Protein AF-X0YDC7-F1 (afdb_monomer)

Radius of gyration: 17.57 Å; Cα contacts (8 Å, |Δi|>4): 172; chains: 1; bounding box: 41×32×48 Å

pLDDT: mean 83.49, std 13.43, range [40.47, 98.12]

Solvent-accessible surface area (backbone atoms only — not comparable to full-atom values): 9153 Å² total; per-residue (Å²): 70,70,45,59,77,71,73,44,84,71,73,92,85,59,98,71,69,46,64,62,47,27,78,74,68,74,46,87,65,90,72,71,65,49,76,49,64,67,75,70,59,78,79,57,71,83,50,91,55,54,51,36,37,30,32,47,95,56,38,35,32,36,40,42,46,36,74,90,69,34,45,26,26,48,71,96,60,84,56,76,46,31,93,83,36,57,70,57,50,53,52,47,48,56,50,40,52,52,50,41,48,75,74,63,47,32,67,58,52,49,48,29,40,75,50,40,52,76,52,82,73,58,89,82,52,53,66,50,100,62,58,80,58,61,95,89,62,71,60,89,74,72,65,71,87,73,83,127

Sequence (148 aa):
TVMRIAGLATPSDLDSNDVVALARQGSDGPREIAICGRQADRDLEGADRAFVTVFDREWYLELTPKLDDCRLTRMGTLEDVAPAHPDIVERLHKAGINEMERRGADPALVQWYRNQGETEFPGDACFWDGYPGPAGFAAYFSRLHRDE

Mean predicted aligned error: 7.46 Å

Organism: NCBI:txid412755

Foldseek 3Di:
DVCVVVVHDDDPPDPDDDVVCCVVPVDPDPDQKDKDAFQDDPVLQPDLFQGIWIDGPFWIWSAALALVSIFIDTPPDDDGCCVVCVVVSVVRLVVVLVVCVVVPFFPQQSVCSVVSVPDDRPNPGDRDDCPPPPPPDDPPRNDDPDDD

Structure (mmCIF, N/CA/C/O backbone):
data_AF-X0YDC7-F1
#
_entry.id   AF-X0YDC7-F1
#
loop_
_atom_site.group_PDB
_atom_site.id
_atom_site.type_symbol
_atom_site.label_atom_id
_atom_site.label_alt_id
_atom_site.label_comp_id
_atom_site.label_asym_id
_atom_site.label_entity_id
_atom_site.label_seq_id
_atom_site.pdbx_PDB_ins_code
_atom_site.Cartn_x
_atom_site.Cartn_y
_atom_site.Cartn_z
_atom_site.occupancy
_atom_site.B_iso_or_equiv
_atom_site.auth_seq_id
_atom_site.auth_comp_id
_atom_site.auth_asym_id
_atom_site.auth_atom_id
_atom_site.pdbx_PDB_model_num
ATOM 1 N N . THR A 1 1 ? -18.169 -2.269 12.856 1.00 83.31 1 THR A N 1
ATOM 2 C CA . THR A 1 1 ? -19.127 -1.296 13.430 1.00 83.31 1 THR A CA 1
ATOM 3 C C . THR A 1 1 ? -20.578 -1.750 13.412 1.00 83.31 1 THR A C 1
ATOM 5 O O . THR A 1 1 ? -21.130 -1.940 14.486 1.00 83.31 1 THR A O 1
ATOM 8 N N . VAL A 1 2 ? -21.213 -1.965 12.249 1.00 88.50 2 VAL A N 1
ATOM 9 C CA . VAL A 1 2 ? -22.660 -2.296 12.173 1.00 88.50 2 VAL A CA 1
ATOM 10 C C . VAL A 1 2 ? -23.032 -3.539 12.990 1.00 88.50 2 VAL A C 1
ATOM 12 O O . VAL A 1 2 ? -23.947 -3.471 13.804 1.00 88.50 2 VAL A O 1
ATOM 15 N N . MET A 1 3 ? -22.269 -4.632 12.860 1.00 86.94 3 MET A N 1
ATOM 16 C CA . MET A 1 3 ? -22.489 -5.864 13.638 1.00 86.94 3 MET A CA 1
ATOM 17 C C . MET A 1 3 ? -22.495 -5.605 15.150 1.00 86.94 3 MET A C 1
ATOM 19 O O . MET A 1 3 ? -23.381 -6.069 15.858 1.00 86.94 3 MET A O 1
ATOM 23 N N . ARG A 1 4 ? -21.562 -4.779 15.637 1.00 82.56 4 ARG A N 1
ATOM 24 C CA . ARG A 1 4 ? -21.457 -4.421 17.056 1.00 82.56 4 ARG A CA 1
ATOM 25 C C . ARG A 1 4 ? -22.633 -3.571 17.531 1.00 82.56 4 ARG A C 1
ATOM 27 O O . ARG A 1 4 ? -23.144 -3.810 18.620 1.00 82.56 4 ARG A O 1
ATOM 34 N N . ILE A 1 5 ? -23.076 -2.607 16.722 1.00 87.56 5 ILE A N 1
ATOM 35 C CA . ILE A 1 5 ? -24.282 -1.811 17.008 1.00 87.56 5 ILE A CA 1
ATOM 36 C C . ILE A 1 5 ? -25.504 -2.730 17.116 1.00 87.56 5 ILE A C 1
ATOM 38 O O . ILE A 1 5 ? -26.322 -2.554 18.013 1.00 87.56 5 ILE A O 1
ATOM 42 N N . ALA A 1 6 ? -25.587 -3.740 16.250 1.00 91.00 6 ALA A N 1
ATOM 43 C CA . ALA A 1 6 ? -26.650 -4.737 16.253 1.00 91.00 6 ALA A CA 1
ATOM 44 C C . ALA A 1 6 ? -26.515 -5.807 17.360 1.00 91.00 6 ALA A C 1
ATOM 46 O O . ALA A 1 6 ? -27.371 -6.682 17.456 1.00 91.00 6 ALA A O 1
ATOM 47 N N . GLY A 1 7 ? -25.460 -5.775 18.186 1.00 88.88 7 GLY A N 1
ATOM 48 C CA . GLY A 1 7 ? -25.210 -6.792 19.216 1.00 88.88 7 GLY A CA 1
ATOM 49 C C . GLY A 1 7 ? -24.817 -8.168 18.663 1.00 88.88 7 GLY A C 1
ATOM 50 O O . GLY A 1 7 ? -24.917 -9.165 19.373 1.00 88.88 7 GLY A O 1
ATOM 51 N N . LEU A 1 8 ? -24.379 -8.232 17.405 1.00 89.50 8 LEU A N 1
ATOM 52 C CA . LEU A 1 8 ? -23.972 -9.456 16.723 1.00 89.50 8 LEU A CA 1
ATOM 53 C C . LEU A 1 8 ? -22.462 -9.692 16.839 1.00 89.50 8 LEU A C 1
ATOM 55 O O . LEU A 1 8 ? -21.669 -8.757 16.989 1.00 89.50 8 LEU A O 1
ATOM 59 N N . ALA A 1 9 ? -22.067 -10.960 16.730 1.00 85.56 9 ALA A N 1
ATOM 60 C CA . ALA A 1 9 ? -20.665 -11.349 16.654 1.00 85.56 9 ALA A CA 1
ATOM 61 C C . ALA A 1 9 ? -20.035 -10.865 15.338 1.00 85.56 9 ALA A C 1
ATOM 63 O O . ALA A 1 9 ? -20.646 -10.954 14.273 1.00 85.56 9 ALA A O 1
ATOM 64 N N . THR A 1 10 ? -18.804 -10.365 15.416 1.00 81.44 10 THR A N 1
ATOM 65 C CA . THR A 1 10 ? -18.020 -9.971 14.240 1.00 81.44 10 THR A CA 1
ATOM 66 C C . THR A 1 10 ? -17.192 -11.170 13.765 1.00 81.44 10 THR A C 1
ATOM 68 O O . THR A 1 10 ? -16.584 -11.825 14.616 1.00 81.44 10 THR A O 1
ATOM 71 N N . PRO A 1 11 ? -17.128 -11.458 12.452 1.00 82.19 11 PRO A N 1
ATOM 72 C CA . PRO A 1 11 ? -16.191 -12.442 11.917 1.00 82.19 11 PRO A CA 1
ATOM 73 C C . PRO A 1 11 ? -14.743 -12.086 12.279 1.00 82.19 11 PRO A C 1
ATOM 75 O O . PRO A 1 11 ? -14.378 -10.910 12.329 1.00 82.19 11 PRO A O 1
ATOM 78 N N . SER A 1 12 ? -13.929 -13.098 12.576 1.00 76.88 12 SER A N 1
ATOM 79 C CA . SER A 1 12 ? -12.551 -12.917 13.053 1.00 76.88 12 SER A CA 1
ATOM 80 C C . SER A 1 12 ? -11.547 -12.573 11.951 1.00 76.88 12 SER A C 1
ATOM 82 O O . SER A 1 12 ? -10.428 -12.180 12.252 1.00 76.88 12 SER A O 1
ATOM 84 N N . ASP A 1 13 ? -11.934 -12.745 10.693 1.00 78.81 13 ASP A N 1
ATOM 85 C CA . ASP A 1 13 ? -11.122 -12.613 9.482 1.00 78.81 13 ASP A CA 1
ATOM 86 C C . ASP A 1 13 ? -11.299 -11.261 8.771 1.00 78.81 13 ASP A C 1
ATOM 88 O O . ASP A 1 13 ? -10.802 -11.066 7.664 1.00 78.81 13 ASP A O 1
ATOM 92 N N . LEU A 1 14 ? -11.995 -10.304 9.391 1.00 78.38 14 LEU A N 1
ATOM 93 C CA . LEU A 1 14 ? -12.195 -8.989 8.794 1.00 78.38 14 LEU A CA 1
ATOM 94 C C . LEU A 1 14 ? -10.996 -8.067 9.002 1.00 78.38 14 LEU A C 1
ATOM 96 O O . LEU A 1 14 ? -10.633 -7.716 10.125 1.00 78.38 14 LEU A O 1
ATOM 100 N N . ASP A 1 15 ? -10.526 -7.496 7.899 1.00 76.31 15 ASP A N 1
ATOM 101 C CA . ASP A 1 15 ? -9.607 -6.362 7.879 1.00 76.31 15 ASP A CA 1
ATOM 102 C C . ASP A 1 15 ? -10.344 -5.051 8.207 1.00 76.31 15 ASP A C 1
ATOM 104 O O . ASP A 1 15 ? -10.225 -4.046 7.503 1.00 76.31 15 ASP A O 1
ATOM 108 N N . SER A 1 16 ? -11.152 -5.005 9.267 1.00 78.94 16 SER A N 1
ATOM 109 C CA . SER A 1 16 ? -11.930 -3.821 9.661 1.00 78.94 16 SER A CA 1
ATOM 110 C C . SER A 1 16 ? -12.081 -3.703 11.172 1.00 78.94 16 SER A C 1
ATOM 112 O O . SER A 1 16 ? -12.246 -4.694 11.873 1.00 78.94 16 SER A O 1
ATOM 114 N N . ASN A 1 17 ? -12.082 -2.465 11.669 1.00 78.38 17 ASN A N 1
ATOM 115 C CA . ASN A 1 17 ? -12.211 -2.172 13.095 1.00 78.38 17 ASN A CA 1
ATOM 116 C C . ASN A 1 17 ? -13.605 -1.637 13.451 1.00 78.38 17 ASN A C 1
ATOM 118 O O . ASN A 1 17 ? -14.339 -1.096 12.618 1.00 78.38 17 ASN A O 1
ATOM 122 N N . ASP A 1 18 ? -13.979 -1.776 14.722 1.00 81.88 18 ASP A N 1
ATOM 123 C CA . ASP A 1 18 ? -15.173 -1.139 15.267 1.00 81.88 18 ASP A CA 1
ATOM 124 C C . ASP A 1 18 ? -14.886 0.312 15.663 1.00 81.88 18 ASP A C 1
ATOM 126 O O . ASP A 1 18 ? -14.408 0.589 16.759 1.00 81.88 18 ASP A O 1
ATOM 130 N N . VAL A 1 19 ? -15.237 1.260 14.794 1.00 82.19 19 VAL A N 1
ATOM 131 C CA . VAL A 1 19 ? -15.044 2.690 15.091 1.00 82.19 19 VAL A CA 1
ATOM 132 C C . VAL A 1 19 ? -15.882 3.191 16.277 1.00 82.19 19 VAL A C 1
ATOM 134 O O . VAL A 1 19 ? -15.575 4.231 16.852 1.00 82.19 19 VAL A O 1
ATOM 137 N N . VAL A 1 20 ? -16.921 2.459 16.701 1.00 81.94 20 VAL A N 1
ATOM 138 C CA . VAL A 1 20 ? -17.678 2.811 17.916 1.00 81.94 20 VAL A CA 1
ATOM 139 C C . VAL A 1 20 ? -16.890 2.449 19.176 1.00 81.94 20 VAL A C 1
ATOM 141 O O . VAL A 1 20 ? -17.037 3.123 20.197 1.00 81.94 20 VAL A O 1
ATOM 144 N N . ALA A 1 21 ? -16.022 1.433 19.119 1.00 78.50 21 ALA A N 1
ATOM 145 C CA . ALA A 1 21 ? -15.111 1.119 20.214 1.00 78.50 21 ALA A CA 1
ATOM 146 C C . ALA A 1 21 ? -14.126 2.271 20.453 1.00 78.50 21 ALA A C 1
ATOM 148 O O . ALA A 1 21 ? -13.932 2.652 21.604 1.00 78.50 21 ALA A O 1
ATOM 149 N N . LEU A 1 22 ? -13.618 2.907 19.391 1.00 78.94 22 LEU A N 1
ATOM 150 C CA . LEU A 1 22 ? -12.785 4.110 19.498 1.00 78.94 22 LEU A CA 1
ATOM 151 C C . LEU A 1 22 ? -13.498 5.225 20.271 1.00 78.94 22 LEU A C 1
ATOM 153 O O . LEU A 1 22 ? -12.961 5.738 21.247 1.00 78.94 22 LEU A O 1
ATOM 157 N N . ALA A 1 23 ? -14.740 5.542 19.902 1.00 80.06 23 ALA A N 1
ATOM 158 C CA . ALA A 1 23 ? -15.513 6.590 20.570 1.00 80.06 23 ALA A CA 1
ATOM 159 C C . ALA A 1 23 ? -15.836 6.275 22.045 1.00 80.06 23 ALA A C 1
ATOM 161 O O . ALA A 1 23 ? -15.989 7.187 22.852 1.00 80.06 23 ALA A O 1
ATOM 162 N N . ARG A 1 24 ? -15.973 4.992 22.408 1.00 82.50 24 ARG A N 1
ATOM 163 C CA . ARG A 1 24 ? -16.380 4.565 23.760 1.00 82.50 24 ARG A CA 1
ATOM 164 C C . ARG A 1 24 ? -15.217 4.249 24.694 1.00 82.50 24 ARG A C 1
ATOM 166 O O . ARG A 1 24 ? -15.374 4.356 25.904 1.00 82.50 24 ARG A O 1
ATOM 173 N N . GLN A 1 25 ? -14.106 3.777 24.146 1.00 81.56 25 GLN A N 1
ATOM 174 C CA . GLN A 1 25 ? -13.005 3.169 24.898 1.00 81.56 25 GLN A CA 1
ATOM 175 C C . GLN A 1 25 ? -11.654 3.814 24.574 1.00 81.56 25 GLN A C 1
ATOM 177 O O . GLN A 1 25 ? -10.659 3.458 25.194 1.00 81.56 25 GLN A O 1
ATOM 182 N N . GLY A 1 26 ? -11.598 4.735 23.605 1.00 77.62 26 GLY A N 1
ATOM 183 C CA . GLY A 1 26 ? -10.356 5.375 23.171 1.00 77.62 26 GLY A CA 1
ATOM 184 C C . GLY A 1 26 ? -9.375 4.429 22.474 1.00 77.62 26 GLY A C 1
ATOM 185 O O . GLY A 1 26 ? -8.218 4.790 22.302 1.00 77.62 26 GLY A O 1
ATOM 186 N N . SER A 1 27 ? -9.807 3.222 22.091 1.00 76.00 27 SER A N 1
ATOM 187 C CA . SER A 1 27 ? -8.962 2.241 21.405 1.00 76.00 27 SER A CA 1
ATOM 188 C C . SER A 1 27 ? -9.174 2.312 19.895 1.00 76.00 27 SER A C 1
ATOM 190 O O . SER A 1 27 ? -10.291 2.145 19.407 1.00 76.00 27 SER A O 1
ATOM 192 N N . ASP A 1 28 ? -8.095 2.542 19.155 1.00 69.44 28 ASP A N 1
ATOM 193 C CA . ASP A 1 28 ? -8.047 2.614 17.690 1.00 69.44 28 ASP A CA 1
ATOM 194 C C . ASP A 1 28 ? -7.827 1.246 17.013 1.00 69.44 28 ASP A C 1
ATOM 196 O O . ASP A 1 28 ? -7.847 1.136 15.785 1.00 69.44 28 ASP A O 1
ATOM 200 N N . GLY A 1 29 ? -7.720 0.184 17.815 1.00 74.62 29 GLY A N 1
ATOM 201 C CA . GLY A 1 29 ? -7.494 -1.183 17.361 1.00 74.62 29 GLY A CA 1
ATOM 202 C C . GLY A 1 29 ? -6.014 -1.501 17.099 1.00 74.62 29 GLY A C 1
ATOM 203 O O . GLY A 1 29 ? -5.147 -0.633 17.161 1.00 74.62 29 GLY A O 1
ATOM 204 N N . PRO A 1 30 ? -5.692 -2.771 16.807 1.00 77.31 30 PRO A N 1
ATOM 205 C CA . PRO A 1 30 ? -4.309 -3.241 16.702 1.00 77.31 30 PRO A CA 1
ATOM 206 C C . PRO A 1 30 ? -3.642 -2.914 15.356 1.00 77.31 30 PRO A C 1
ATOM 208 O O . PRO A 1 30 ? -2.512 -3.326 15.121 1.00 77.31 30 PRO A O 1
ATOM 211 N N . ARG A 1 31 ? -4.339 -2.234 14.437 1.00 79.94 31 ARG A N 1
ATOM 212 C CA . ARG A 1 31 ? -3.845 -2.012 13.076 1.00 79.94 31 ARG A CA 1
ATOM 213 C C . ARG A 1 31 ? -2.668 -1.042 13.088 1.00 79.94 31 ARG A C 1
ATOM 215 O O . ARG A 1 31 ? -2.835 0.122 13.434 1.00 79.94 31 ARG A O 1
ATOM 222 N N . GLU A 1 32 ? -1.512 -1.520 12.646 1.00 86.31 32 GLU A N 1
ATOM 223 C CA . GLU A 1 32 ? -0.314 -0.688 12.510 1.00 86.31 32 GLU A CA 1
ATOM 224 C C . GLU A 1 32 ? -0.343 0.164 11.239 1.00 86.31 32 GLU A C 1
ATOM 226 O O . GLU A 1 32 ? 0.027 1.334 11.291 1.00 86.31 32 GLU A O 1
ATOM 231 N N . ILE A 1 33 ? -0.832 -0.401 10.126 1.00 93.19 33 ILE A N 1
ATOM 232 C CA . ILE A 1 33 ? -0.952 0.304 8.847 1.00 93.19 33 ILE A CA 1
ATOM 233 C C . ILE A 1 33 ? -2.291 0.056 8.151 1.00 93.19 33 ILE A C 1
ATOM 235 O O . ILE A 1 33 ? -2.910 -0.998 8.299 1.00 93.19 33 ILE A O 1
ATOM 239 N N . ALA A 1 34 ? -2.730 1.015 7.345 1.0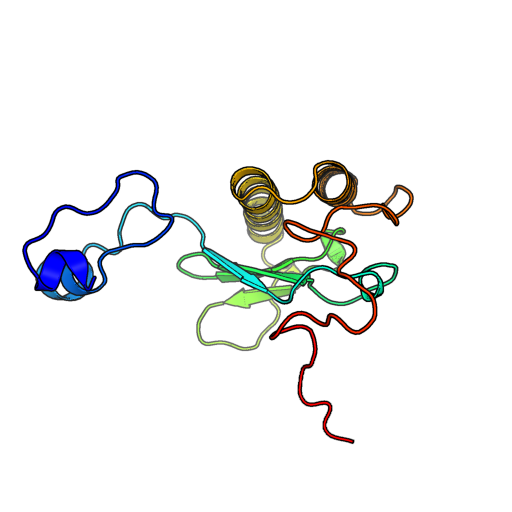0 91.94 34 ALA A N 1
ATOM 240 C CA . ALA A 1 34 ? -3.801 0.846 6.372 1.00 91.94 34 ALA A CA 1
ATOM 241 C C . ALA A 1 34 ? -3.270 1.126 4.965 1.00 91.94 34 ALA A C 1
ATOM 243 O O . ALA A 1 34 ? -2.359 1.925 4.797 1.00 91.94 34 ALA A O 1
ATOM 244 N N . ILE A 1 35 ? -3.863 0.499 3.953 1.00 91.62 35 ILE A N 1
ATOM 245 C CA . ILE A 1 35 ? -3.579 0.823 2.556 1.00 91.62 35 ILE A CA 1
ATOM 246 C C . ILE A 1 35 ? -4.858 1.271 1.855 1.00 91.62 35 ILE A C 1
ATOM 248 O O . ILE A 1 35 ? -5.934 0.718 2.109 1.00 91.62 35 ILE A O 1
ATOM 252 N N . CYS A 1 36 ? -4.738 2.261 0.980 1.00 88.56 36 CYS A N 1
ATOM 253 C CA . CYS A 1 36 ? -5.752 2.619 -0.006 1.00 88.56 36 CYS A CA 1
ATOM 254 C C . CYS A 1 36 ? -5.076 2.808 -1.365 1.00 88.56 36 CYS A C 1
ATOM 256 O O . CYS A 1 36 ? -3.858 2.920 -1.437 1.00 88.56 36 CYS A O 1
ATOM 258 N N . GLY A 1 37 ? -5.834 2.816 -2.450 1.00 81.31 37 GLY A N 1
ATOM 259 C CA . GLY A 1 37 ? -5.244 2.981 -3.768 1.00 81.31 37 GLY A CA 1
ATOM 260 C C . GLY A 1 37 ? -6.251 2.754 -4.872 1.00 81.31 37 GLY A C 1
ATOM 261 O O . GLY A 1 37 ? -7.424 2.458 -4.623 1.00 81.31 37 GLY A O 1
ATOM 262 N N . ARG A 1 38 ? -5.769 2.903 -6.101 1.00 72.12 38 ARG A N 1
ATOM 263 C CA . ARG A 1 38 ? -6.533 2.531 -7.292 1.00 72.12 38 ARG A CA 1
ATOM 264 C C . ARG A 1 38 ? -6.482 1.014 -7.493 1.00 72.12 38 ARG A C 1
ATOM 266 O O . ARG A 1 38 ? -5.707 0.317 -6.847 1.00 72.12 38 ARG A O 1
ATOM 273 N N . GLN A 1 39 ? -7.312 0.494 -8.389 1.00 68.00 39 GLN A N 1
ATOM 274 C CA . GLN A 1 39 ? -7.171 -0.890 -8.833 1.00 68.00 39 GLN A CA 1
ATOM 275 C C . GLN A 1 39 ? -5.926 -1.030 -9.710 1.00 68.00 39 GLN A C 1
ATOM 277 O O . GLN A 1 39 ? -5.646 -0.139 -10.511 1.00 68.00 39 GLN A O 1
ATOM 282 N N . ALA A 1 40 ? -5.181 -2.126 -9.549 1.00 68.25 40 ALA A N 1
ATOM 283 C CA . ALA A 1 40 ? -4.046 -2.407 -10.415 1.00 68.25 40 ALA A CA 1
ATOM 284 C C . ALA A 1 40 ? -4.541 -2.693 -11.838 1.00 68.25 40 ALA A C 1
ATOM 286 O O . ALA A 1 40 ? -5.540 -3.389 -12.041 1.00 68.25 40 ALA A O 1
ATOM 287 N N . ASP A 1 41 ? -3.853 -2.133 -12.821 1.00 68.50 41 ASP A N 1
ATOM 288 C CA . ASP A 1 41 ? -4.109 -2.354 -14.235 1.00 68.50 41 ASP A CA 1
ATOM 289 C C . ASP A 1 41 ? -2.801 -2.256 -15.030 1.00 68.50 41 ASP A C 1
ATOM 291 O O . ASP A 1 41 ? -1.717 -2.074 -14.471 1.00 68.50 41 ASP A O 1
ATOM 295 N N . ARG A 1 42 ? -2.901 -2.414 -16.352 1.00 63.97 42 ARG A N 1
ATOM 296 C CA . ARG A 1 42 ? -1.741 -2.365 -17.249 1.00 63.97 42 ARG A CA 1
ATOM 297 C C . ARG A 1 42 ? -1.107 -0.974 -17.344 1.00 63.97 42 ARG A C 1
ATOM 299 O O . ARG A 1 42 ? 0.055 -0.891 -17.714 1.00 63.97 42 ARG A O 1
ATOM 306 N N . ASP A 1 43 ? -1.798 0.091 -16.930 1.00 64.94 43 ASP A N 1
ATOM 307 C CA . ASP A 1 43 ? -1.243 1.453 -16.895 1.00 64.94 43 ASP A CA 1
ATOM 308 C C . ASP A 1 43 ? -0.271 1.649 -15.708 1.00 64.94 43 ASP A C 1
ATOM 310 O O . ASP A 1 43 ? 0.196 2.760 -15.444 1.00 64.94 43 ASP A O 1
ATOM 314 N N . LEU A 1 44 ? 0.015 0.589 -14.943 1.00 67.69 44 LEU A N 1
ATOM 315 C CA . LEU A 1 44 ? 1.112 0.545 -13.975 1.00 67.69 44 LEU A CA 1
ATOM 316 C C . LEU A 1 44 ? 2.480 0.349 -14.628 1.00 67.69 44 LEU A C 1
ATOM 318 O O . LEU A 1 44 ? 3.488 0.741 -14.038 1.00 67.69 44 LEU A O 1
ATOM 322 N N . GLU A 1 45 ? 2.524 -0.228 -15.828 1.00 62.97 45 GLU A N 1
ATOM 323 C CA . GLU A 1 45 ? 3.752 -0.404 -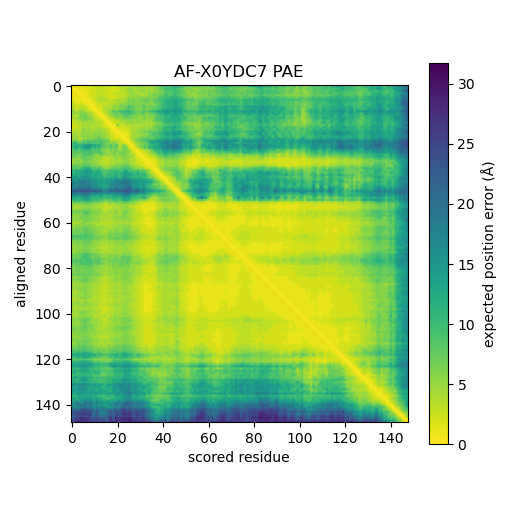16.593 1.00 62.97 45 GLU A CA 1
ATOM 324 C C . GLU A 1 45 ? 4.269 0.978 -17.035 1.00 62.97 45 GLU A C 1
ATOM 326 O O . GLU A 1 45 ? 3.806 1.561 -18.012 1.00 62.97 45 GLU A O 1
ATOM 331 N N . GLY A 1 46 ? 5.192 1.548 -16.254 1.00 61.44 46 GLY A N 1
ATOM 332 C CA . GLY A 1 46 ? 5.744 2.890 -16.475 1.00 61.44 46 GLY A CA 1
ATOM 333 C C . GLY A 1 46 ? 5.135 4.002 -15.617 1.00 61.44 46 GLY A C 1
ATOM 334 O O . GLY A 1 46 ? 5.405 5.173 -15.878 1.00 61.44 46 GLY A O 1
ATOM 335 N N . ALA A 1 47 ? 4.336 3.672 -14.598 1.00 57.41 47 ALA A N 1
ATOM 336 C CA . ALA A 1 47 ? 3.818 4.675 -13.676 1.00 57.41 47 ALA A CA 1
ATOM 337 C C . ALA A 1 47 ? 4.950 5.279 -12.822 1.00 57.41 47 ALA A C 1
ATOM 339 O O . ALA A 1 47 ? 5.524 4.615 -11.964 1.00 57.41 47 ALA A O 1
ATOM 340 N N . ASP A 1 48 ? 5.189 6.577 -13.004 1.00 62.75 48 ASP A N 1
ATOM 341 C CA . ASP A 1 48 ? 5.907 7.470 -12.083 1.00 62.75 48 ASP A CA 1
ATOM 342 C C . ASP A 1 48 ? 5.040 7.873 -10.873 1.00 62.75 48 ASP A C 1
ATOM 344 O O . ASP A 1 48 ? 5.386 8.761 -10.098 1.00 62.75 48 ASP A O 1
ATOM 348 N N . ARG A 1 49 ? 3.868 7.242 -10.726 1.00 69.06 49 ARG 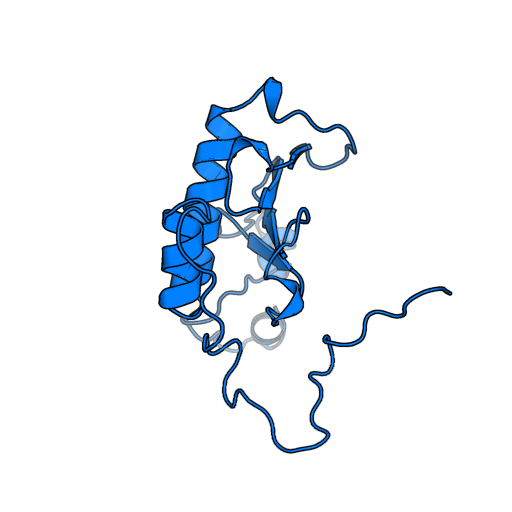A N 1
ATOM 349 C CA . ARG A 1 49 ? 2.846 7.581 -9.736 1.00 69.06 49 ARG A CA 1
ATOM 350 C C . ARG A 1 49 ? 2.640 6.438 -8.771 1.00 69.06 49 ARG A C 1
ATOM 352 O O . ARG A 1 49 ? 2.574 5.274 -9.167 1.00 69.06 49 ARG A O 1
ATOM 359 N N . ALA A 1 50 ? 2.434 6.796 -7.511 1.00 73.69 50 ALA A N 1
ATOM 360 C CA . ALA A 1 50 ? 2.071 5.836 -6.493 1.00 73.69 50 ALA A CA 1
ATOM 361 C C . ALA A 1 50 ? 0.751 5.134 -6.819 1.00 73.69 50 ALA A C 1
ATOM 363 O O . ALA A 1 50 ? -0.253 5.744 -7.195 1.00 73.69 50 ALA A O 1
ATOM 364 N N . PHE A 1 51 ? 0.773 3.819 -6.654 1.00 77.12 51 PHE A N 1
ATOM 365 C CA . PHE A 1 51 ? -0.377 2.954 -6.883 1.00 77.12 51 PHE A CA 1
ATOM 366 C C . PHE A 1 51 ? -1.223 2.798 -5.617 1.00 77.12 51 PHE A C 1
ATOM 368 O O . PHE A 1 51 ? -2.457 2.852 -5.648 1.00 77.12 51 PHE A O 1
ATOM 375 N N . VAL A 1 52 ? -0.520 2.620 -4.502 1.00 88.00 52 VAL A N 1
ATOM 376 C CA . VAL A 1 52 ? -1.063 2.457 -3.163 1.00 88.00 52 VAL A CA 1
ATOM 377 C C . VAL A 1 52 ? -0.531 3.592 -2.304 1.00 88.00 52 VAL A C 1
ATOM 379 O O . VAL A 1 52 ? 0.631 3.968 -2.401 1.00 88.00 52 VAL A O 1
ATOM 382 N N . THR A 1 53 ? -1.368 4.115 -1.426 1.00 94.12 53 THR A N 1
ATOM 383 C CA . THR A 1 53 ? -0.938 4.945 -0.312 1.00 94.12 53 THR A CA 1
ATOM 384 C C . THR A 1 53 ? -0.988 4.106 0.961 1.00 94.12 53 THR A C 1
ATOM 386 O O . THR A 1 53 ? -2.014 3.497 1.278 1.00 94.12 53 THR A O 1
ATOM 389 N N . VAL A 1 54 ? 0.130 4.052 1.680 1.00 96.38 54 VAL A N 1
ATOM 390 C CA . VAL A 1 54 ? 0.280 3.348 2.956 1.00 96.38 54 VAL A CA 1
ATOM 391 C C . VAL A 1 54 ? 0.167 4.369 4.073 1.00 96.38 54 VAL A C 1
ATOM 393 O O . VAL A 1 54 ? 0.918 5.331 4.101 1.00 96.38 54 VAL A O 1
ATOM 396 N N . PHE A 1 55 ? -0.753 4.159 4.998 1.00 96.12 55 PHE A N 1
ATOM 397 C CA . PHE A 1 55 ? -1.032 5.037 6.125 1.00 96.12 55 PHE A CA 1
ATOM 398 C C . PHE A 1 55 ? -0.549 4.360 7.396 1.00 96.12 55 PHE A C 1
ATOM 400 O O . PHE A 1 55 ? -0.905 3.206 7.637 1.00 96.12 55 PHE A O 1
ATOM 407 N N . ASP A 1 56 ? 0.164 5.090 8.242 1.00 93.81 56 ASP A N 1
ATOM 408 C CA . ASP A 1 56 ? 0.205 4.802 9.671 1.00 93.81 56 ASP A CA 1
ATOM 409 C C . ASP A 1 56 ? -0.509 5.919 10.457 1.00 93.81 56 ASP A C 1
ATOM 411 O O . ASP A 1 56 ? -1.328 6.663 9.910 1.00 93.81 56 ASP A O 1
ATOM 415 N N . ARG A 1 57 ? -0.273 5.994 11.770 1.00 91.12 57 ARG A N 1
ATOM 416 C CA . ARG A 1 57 ? -0.914 6.986 12.645 1.00 91.12 57 ARG A CA 1
ATOM 417 C C . ARG A 1 57 ? -0.453 8.423 12.390 1.00 91.12 57 ARG A C 1
ATOM 419 O O . ARG A 1 57 ? -1.180 9.351 12.731 1.00 91.12 57 ARG A O 1
ATOM 426 N N . GLU A 1 58 ? 0.748 8.612 11.860 1.00 95.62 58 GLU A N 1
ATOM 427 C CA . GLU A 1 58 ? 1.394 9.919 11.733 1.00 95.62 58 GLU A CA 1
ATOM 428 C C . GLU A 1 58 ? 1.726 10.278 10.283 1.00 95.62 58 GLU A C 1
ATOM 430 O O . GLU A 1 58 ? 1.753 11.459 9.941 1.00 95.62 58 GLU A O 1
ATOM 435 N N . TRP A 1 59 ? 1.919 9.287 9.420 1.00 97.56 59 TRP A N 1
ATOM 436 C CA . TRP A 1 59 ? 2.446 9.448 8.075 1.00 97.56 59 TRP A CA 1
ATOM 437 C C . TRP A 1 59 ? 1.577 8.737 7.048 1.00 97.56 59 TRP A C 1
ATOM 439 O O . TRP A 1 59 ? 0.920 7.734 7.339 1.00 97.56 59 TRP A O 1
ATOM 449 N N . TYR A 1 60 ? 1.623 9.229 5.816 1.00 97.38 60 TYR A N 1
ATOM 450 C CA . TYR A 1 60 ? 1.291 8.419 4.660 1.00 97.38 60 TYR A CA 1
ATOM 451 C C . TYR A 1 60 ? 2.426 8.420 3.645 1.00 97.38 60 TYR A C 1
ATOM 453 O O . TYR A 1 60 ? 3.078 9.440 3.420 1.00 97.38 60 TYR A O 1
ATOM 461 N N . LEU A 1 61 ? 2.642 7.254 3.047 1.00 97.31 61 LEU A N 1
ATOM 462 C CA . LEU A 1 61 ? 3.593 7.026 1.977 1.00 97.31 61 LEU A CA 1
ATOM 463 C C . LEU A 1 61 ? 2.831 6.753 0.685 1.00 97.31 61 LEU A C 1
ATOM 465 O O . LEU A 1 61 ? 2.087 5.777 0.590 1.00 97.31 61 LEU A O 1
ATOM 469 N N . GLU A 1 62 ? 3.037 7.595 -0.313 1.00 95.25 62 GLU A N 1
ATOM 470 C CA . GLU A 1 62 ? 2.688 7.312 -1.699 1.00 95.25 62 GLU A CA 1
ATOM 471 C C . GLU A 1 62 ? 3.686 6.267 -2.232 1.00 95.25 62 GLU A C 1
ATOM 473 O O . GLU A 1 62 ? 4.830 6.586 -2.550 1.00 95.25 62 GLU A O 1
ATOM 478 N N . LEU A 1 63 ? 3.261 4.997 -2.259 1.00 93.31 63 LEU A N 1
ATOM 479 C CA . LEU A 1 63 ? 4.103 3.836 -2.539 1.00 93.31 63 LEU A CA 1
ATOM 480 C C . LEU A 1 63 ? 4.333 3.649 -4.042 1.00 93.31 63 LEU A C 1
ATOM 482 O O . LEU A 1 63 ? 3.416 3.303 -4.800 1.00 93.31 63 LEU A O 1
ATOM 486 N N . THR A 1 64 ? 5.591 3.771 -4.438 1.00 92.06 64 THR A N 1
ATOM 487 C CA . THR A 1 64 ? 6.127 3.359 -5.738 1.00 92.06 64 THR A CA 1
ATOM 488 C C . THR A 1 64 ? 7.077 2.162 -5.552 1.00 92.06 64 THR A C 1
ATOM 490 O O . THR A 1 64 ? 7.439 1.821 -4.421 1.00 92.06 64 THR A O 1
ATOM 493 N N . PRO A 1 65 ? 7.456 1.446 -6.628 1.00 90.62 65 PRO A N 1
ATOM 494 C CA . PRO A 1 65 ? 8.396 0.330 -6.513 1.00 90.62 65 PRO A CA 1
ATOM 495 C C . PRO A 1 65 ? 9.754 0.774 -5.964 1.00 90.62 65 PRO A C 1
ATOM 497 O O . PRO A 1 65 ? 10.285 0.130 -5.061 1.00 90.62 65 PRO A O 1
ATOM 500 N N . LYS A 1 66 ? 10.290 1.891 -6.464 1.00 91.12 66 LYS A N 1
ATOM 501 C CA . LYS A 1 66 ? 11.569 2.453 -6.022 1.00 91.12 66 LYS A CA 1
ATOM 502 C C . LYS A 1 66 ? 11.379 3.335 -4.800 1.00 91.12 66 LYS A C 1
ATOM 504 O O . LYS A 1 66 ? 10.509 4.197 -4.781 1.00 91.12 66 LYS A O 1
ATOM 509 N N . LEU A 1 67 ? 12.242 3.158 -3.806 1.00 91.38 67 LEU A N 1
ATOM 510 C CA . LEU A 1 67 ? 12.207 3.962 -2.581 1.00 91.38 67 LEU A CA 1
ATOM 511 C C . LEU A 1 67 ? 12.393 5.459 -2.866 1.00 91.38 67 LEU A C 1
ATOM 513 O O . LEU A 1 67 ? 11.675 6.271 -2.293 1.00 91.38 67 LEU A O 1
ATOM 517 N N . ASP A 1 68 ? 13.298 5.807 -3.783 1.00 91.81 68 ASP A N 1
ATOM 518 C CA . ASP A 1 68 ? 13.615 7.203 -4.127 1.00 91.81 68 ASP A CA 1
ATOM 519 C C . ASP A 1 68 ? 12.468 7.933 -4.844 1.00 91.81 68 ASP A C 1
ATOM 521 O O . ASP A 1 68 ? 12.414 9.160 -4.828 1.00 91.81 68 ASP A O 1
ATOM 525 N N . ASP A 1 69 ? 11.537 7.181 -5.437 1.00 91.94 69 ASP A N 1
ATOM 526 C CA . ASP A 1 69 ? 10.351 7.727 -6.100 1.00 91.94 69 ASP A CA 1
ATOM 527 C C . ASP A 1 69 ? 9.149 7.809 -5.139 1.00 91.94 69 ASP A C 1
ATOM 529 O O . ASP A 1 69 ? 8.052 8.198 -5.542 1.00 91.94 69 ASP A O 1
ATOM 533 N N . CYS A 1 70 ? 9.296 7.370 -3.884 1.00 94.00 70 CYS A N 1
ATOM 534 C CA . CYS A 1 70 ? 8.223 7.439 -2.900 1.00 94.00 70 CYS A CA 1
ATOM 535 C C . CYS A 1 70 ? 8.135 8.841 -2.296 1.00 94.00 70 CYS A C 1
ATOM 537 O O . CYS A 1 70 ? 9.141 9.457 -1.950 1.00 94.00 70 CYS A O 1
ATOM 539 N N . ARG A 1 71 ? 6.905 9.298 -2.060 1.00 96.19 71 ARG A N 1
ATOM 540 C CA . ARG A 1 71 ? 6.631 10.553 -1.356 1.00 96.19 71 ARG A CA 1
ATOM 541 C C . ARG A 1 71 ? 6.083 10.270 0.034 1.00 96.19 71 ARG A C 1
ATOM 543 O O . ARG A 1 71 ? 5.146 9.484 0.183 1.00 96.19 71 ARG A O 1
ATOM 550 N N . LEU A 1 72 ? 6.643 10.929 1.044 1.00 97.69 72 LEU A N 1
ATOM 551 C CA . LEU A 1 72 ? 6.235 10.780 2.440 1.00 97.69 72 LEU A CA 1
ATOM 552 C C . LEU A 1 72 ? 5.651 12.092 2.937 1.00 97.69 72 LEU A C 1
ATOM 554 O O . LEU A 1 72 ? 6.317 13.122 2.913 1.00 97.69 72 LEU A O 1
ATOM 558 N N . THR A 1 73 ? 4.440 12.050 3.474 1.00 98.12 73 THR A N 1
ATOM 559 C CA . THR A 1 73 ? 3.800 13.244 4.022 1.00 98.12 73 THR A CA 1
ATOM 560 C C . THR A 1 73 ? 3.240 12.971 5.407 1.00 98.12 73 THR A C 1
ATOM 562 O O . THR A 1 73 ? 2.697 11.903 5.698 1.00 98.12 73 THR A O 1
ATOM 565 N N . ARG A 1 74 ? 3.387 13.959 6.295 1.00 97.19 74 ARG A N 1
ATOM 566 C CA . ARG A 1 74 ? 2.799 13.910 7.633 1.00 97.19 74 ARG A CA 1
ATOM 567 C C . ARG A 1 74 ? 1.293 14.120 7.546 1.00 97.19 74 ARG A C 1
ATOM 569 O O . ARG A 1 74 ? 0.812 14.978 6.808 1.00 97.19 74 ARG A O 1
ATOM 576 N N . MET A 1 75 ? 0.538 13.387 8.352 1.00 95.31 75 MET A N 1
ATOM 577 C CA . MET A 1 75 ? -0.903 13.579 8.479 1.00 95.31 75 MET A CA 1
ATOM 578 C C . MET A 1 75 ? -1.237 15.037 8.807 1.00 95.31 75 MET A C 1
ATOM 580 O O . MET A 1 75 ? -0.713 15.615 9.758 1.00 95.31 75 MET A O 1
ATOM 584 N N . GLY A 1 76 ? -2.132 15.623 8.009 1.00 94.50 76 GLY A N 1
ATOM 585 C CA . GLY A 1 76 ? -2.559 17.017 8.151 1.00 94.50 76 GLY A CA 1
ATOM 586 C C . GLY A 1 76 ? -1.673 18.046 7.443 1.00 94.50 76 GLY A C 1
ATOM 587 O O . GLY A 1 76 ? -1.963 19.238 7.535 1.00 94.50 76 GLY A O 1
ATOM 588 N N . THR A 1 77 ? -0.632 17.623 6.720 1.00 95.38 77 THR A N 1
ATOM 589 C CA . THR A 1 77 ? 0.189 18.503 5.875 1.00 95.38 77 THR A CA 1
ATOM 590 C C . THR A 1 77 ? 0.167 18.048 4.411 1.00 95.38 77 THR A C 1
ATOM 592 O O . THR A 1 77 ? -0.449 17.039 4.064 1.00 95.38 77 THR A O 1
ATOM 595 N N . LEU A 1 78 ? 0.802 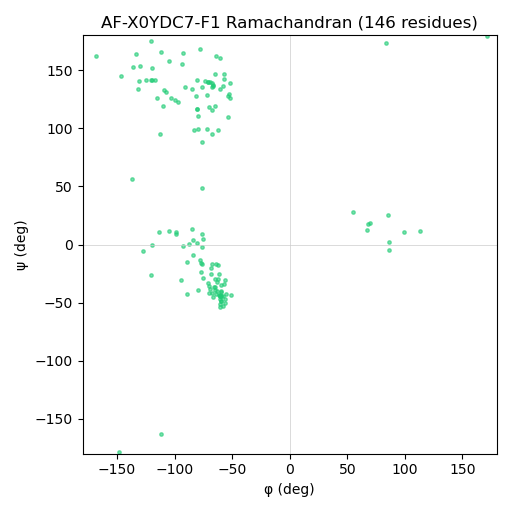18.834 3.535 1.00 93.94 78 LEU A N 1
ATOM 596 C CA . LEU A 1 78 ? 0.970 18.533 2.105 1.00 93.94 78 LEU A CA 1
ATOM 597 C C . LEU A 1 78 ? 2.448 18.441 1.693 1.00 93.94 78 LEU A C 1
ATOM 599 O O . LEU A 1 78 ? 2.755 18.244 0.519 1.00 93.94 78 LEU A O 1
ATOM 603 N N . GLU A 1 79 ? 3.364 18.639 2.636 1.00 96.31 79 GLU A N 1
ATOM 604 C CA . GLU A 1 79 ? 4.798 18.674 2.366 1.00 96.31 79 GLU A CA 1
ATOM 605 C C . GLU A 1 79 ? 5.338 17.258 2.156 1.00 96.31 79 GLU A C 1
ATOM 607 O O . GLU A 1 79 ? 4.998 16.338 2.904 1.00 96.31 79 GLU A O 1
ATOM 612 N N . ASP A 1 80 ? 6.171 17.090 1.129 1.00 96.75 80 ASP A N 1
ATOM 613 C CA . ASP A 1 80 ? 6.989 15.891 0.995 1.00 96.75 80 ASP A CA 1
ATOM 614 C C . ASP A 1 80 ? 8.217 16.014 1.894 1.00 96.75 80 ASP A C 1
ATOM 616 O O . ASP A 1 80 ? 9.057 16.896 1.712 1.00 96.75 80 ASP A O 1
ATOM 620 N N . VAL A 1 81 ? 8.304 15.123 2.870 1.00 97.62 81 VAL A N 1
ATOM 621 C CA . VAL A 1 81 ? 9.393 15.061 3.841 1.00 97.62 81 VAL A CA 1
ATOM 622 C C . VAL A 1 81 ? 10.228 13.787 3.692 1.00 97.62 81 VAL A C 1
ATOM 624 O O . VAL A 1 81 ? 11.059 13.507 4.558 1.00 97.62 81 VAL A O 1
ATOM 627 N N . ALA A 1 82 ? 10.044 13.012 2.615 1.00 97.12 82 ALA A N 1
ATOM 628 C CA . ALA A 1 82 ? 10.798 11.781 2.370 1.00 97.12 82 ALA A CA 1
ATOM 629 C C . ALA A 1 82 ? 12.326 11.966 2.484 1.00 97.12 82 ALA A C 1
ATOM 631 O O . ALA A 1 82 ? 12.949 11.169 3.191 1.00 97.12 82 ALA A O 1
ATOM 632 N N . PRO A 1 83 ? 12.947 13.039 1.938 1.00 96.75 83 PRO A N 1
ATOM 633 C CA . PRO A 1 83 ? 14.396 13.236 2.049 1.00 96.75 83 PRO A CA 1
ATOM 634 C C . PRO A 1 83 ? 14.911 13.384 3.488 1.00 96.75 83 PRO A C 1
ATOM 636 O O . PRO A 1 83 ? 16.080 13.113 3.756 1.00 96.75 83 PRO A O 1
ATOM 639 N N . ALA A 1 84 ? 14.059 13.830 4.417 1.00 97.62 84 ALA A N 1
ATOM 640 C CA . ALA A 1 84 ? 14.416 14.024 5.822 1.00 97.62 84 ALA A CA 1
ATOM 641 C C . ALA A 1 84 ? 14.185 12.773 6.689 1.00 97.62 84 ALA A C 1
ATOM 643 O O . ALA A 1 84 ? 14.697 12.712 7.808 1.00 97.62 84 ALA A O 1
ATOM 644 N N . HIS A 1 85 ? 13.433 11.786 6.190 1.00 97.88 85 HIS A N 1
ATOM 645 C CA . HIS A 1 85 ? 12.987 10.616 6.954 1.00 97.88 85 HIS A CA 1
ATOM 646 C C . HIS A 1 85 ? 13.110 9.297 6.159 1.00 97.88 85 HIS A C 1
ATOM 648 O O . HIS A 1 85 ? 12.118 8.574 6.002 1.00 97.88 85 HIS A O 1
ATOM 654 N N . PRO A 1 86 ? 14.306 8.946 5.649 1.00 97.75 86 PRO A N 1
ATOM 655 C CA . PRO A 1 86 ? 14.492 7.753 4.818 1.00 97.75 86 PRO A CA 1
ATOM 656 C C . PRO A 1 86 ? 14.174 6.439 5.553 1.00 97.75 86 PRO A C 1
ATOM 658 O O . PRO A 1 86 ? 13.701 5.482 4.945 1.00 97.75 86 PRO A O 1
ATOM 661 N N . ASP A 1 87 ? 14.367 6.396 6.871 1.00 97.94 87 ASP A N 1
ATOM 662 C CA . ASP A 1 87 ? 14.029 5.254 7.726 1.00 97.94 87 ASP A CA 1
ATOM 663 C C . ASP A 1 87 ? 12.514 4.997 7.789 1.00 97.94 87 ASP A C 1
ATOM 665 O O . ASP A 1 87 ? 12.058 3.849 7.798 1.00 97.94 87 ASP A O 1
ATOM 669 N N . ILE A 1 88 ? 11.714 6.068 7.790 1.00 97.75 88 ILE A N 1
ATOM 670 C CA . ILE A 1 88 ? 10.251 5.980 7.758 1.00 97.75 88 ILE A CA 1
ATOM 671 C C . ILE A 1 88 ? 9.784 5.491 6.388 1.00 97.75 88 ILE A C 1
ATOM 673 O O . ILE A 1 88 ? 8.897 4.635 6.329 1.00 97.75 88 ILE A O 1
ATOM 677 N N . VAL A 1 89 ? 10.398 5.989 5.309 1.00 97.69 89 VAL A N 1
ATOM 678 C CA . VAL A 1 89 ? 10.116 5.542 3.938 1.00 97.69 89 VAL A CA 1
ATOM 679 C C . VAL A 1 89 ? 10.364 4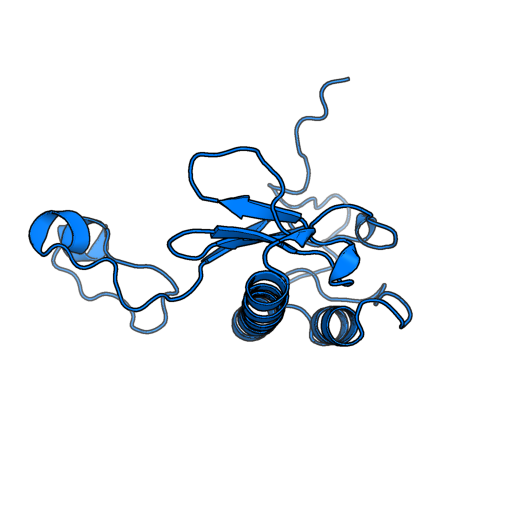.041 3.813 1.00 97.69 89 VAL A C 1
ATOM 681 O O . VAL A 1 89 ? 9.451 3.312 3.436 1.00 97.69 89 VAL A O 1
ATOM 684 N N . GLU A 1 90 ? 11.541 3.551 4.211 1.00 97.62 90 GLU A N 1
ATOM 685 C CA . GLU A 1 90 ? 11.882 2.124 4.132 1.00 97.62 90 GLU A CA 1
ATOM 686 C C . GLU A 1 90 ? 10.916 1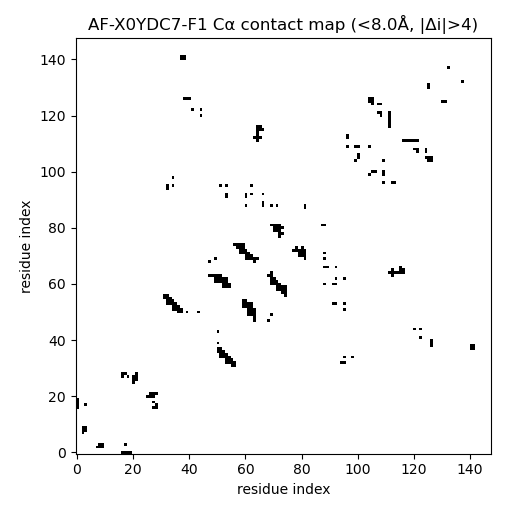.251 4.951 1.00 97.62 90 GLU A C 1
ATOM 688 O O . GLU A 1 90 ? 10.418 0.224 4.473 1.00 97.62 90 GLU A O 1
ATOM 693 N N . ARG A 1 91 ? 10.587 1.678 6.178 1.00 97.62 91 ARG A N 1
ATOM 694 C CA . ARG A 1 91 ? 9.643 0.965 7.048 1.00 97.62 91 ARG A CA 1
ATOM 695 C C . ARG A 1 91 ? 8.258 0.854 6.412 1.00 97.62 91 ARG A C 1
ATOM 697 O O . ARG A 1 91 ? 7.694 -0.242 6.386 1.00 97.62 91 ARG A O 1
ATOM 704 N N . LEU A 1 92 ? 7.694 1.968 5.943 1.00 97.50 92 LEU A N 1
ATOM 705 C CA . LEU A 1 92 ? 6.350 1.994 5.361 1.00 97.50 92 LEU A CA 1
ATOM 706 C C . LEU A 1 92 ? 6.299 1.310 3.996 1.00 97.50 92 LEU A C 1
ATOM 708 O O . LEU A 1 92 ? 5.305 0.651 3.702 1.00 97.50 92 LEU A O 1
ATOM 712 N N . HIS A 1 93 ? 7.369 1.391 3.207 1.00 96.56 93 HIS A N 1
ATOM 713 C CA . HIS A 1 93 ? 7.494 0.689 1.931 1.00 96.56 93 HIS A CA 1
ATOM 714 C C . HIS A 1 93 ? 7.404 -0.823 2.127 1.00 96.56 93 HIS A C 1
ATOM 716 O O . HIS A 1 93 ? 6.503 -1.480 1.598 1.00 96.56 93 HIS A O 1
ATOM 722 N N . LYS A 1 94 ? 8.243 -1.365 3.016 1.00 96.94 94 LYS A N 1
ATOM 723 C CA . LYS A 1 94 ? 8.220 -2.785 3.378 1.00 96.94 94 LYS A CA 1
ATOM 724 C C . LYS A 1 94 ? 6.873 -3.213 3.963 1.00 96.94 94 LYS A C 1
ATOM 726 O O . LYS A 1 94 ? 6.363 -4.277 3.611 1.00 96.94 94 LYS A O 1
ATOM 731 N N . ALA A 1 95 ? 6.298 -2.409 4.858 1.00 96.56 95 ALA A N 1
ATOM 732 C CA . ALA A 1 95 ? 5.002 -2.710 5.462 1.00 96.56 95 ALA A CA 1
ATOM 733 C C . ALA A 1 95 ? 3.877 -2.724 4.412 1.00 96.56 95 ALA A C 1
ATOM 735 O O . ALA A 1 95 ? 3.062 -3.643 4.411 1.00 96.56 95 ALA A O 1
ATOM 736 N N . GLY A 1 96 ? 3.875 -1.764 3.484 1.00 95.12 96 GLY A N 1
ATOM 737 C CA . GLY A 1 96 ? 2.922 -1.682 2.381 1.00 95.12 96 GLY A CA 1
ATOM 738 C C . GLY A 1 96 ? 2.955 -2.909 1.478 1.00 95.12 96 GLY A C 1
ATOM 739 O O . GLY A 1 96 ? 1.912 -3.512 1.238 1.00 95.12 96 GLY A O 1
ATOM 740 N N . ILE A 1 97 ? 4.147 -3.333 1.046 1.00 95.12 97 ILE A N 1
ATOM 741 C CA . ILE A 1 97 ? 4.319 -4.532 0.209 1.00 95.12 97 ILE A CA 1
ATOM 742 C C . ILE A 1 97 ? 3.823 -5.790 0.932 1.00 95.12 97 ILE A C 1
ATOM 744 O O . ILE A 1 97 ? 3.115 -6.607 0.343 1.00 95.12 97 ILE A O 1
ATOM 748 N N . ASN A 1 98 ? 4.159 -5.947 2.214 1.00 95.56 98 ASN A N 1
ATOM 749 C CA . ASN A 1 98 ? 3.698 -7.092 3.000 1.00 95.56 98 ASN A CA 1
ATOM 750 C C . ASN A 1 98 ? 2.173 -7.091 3.177 1.00 95.56 98 ASN A C 1
ATOM 752 O O . ASN A 1 98 ? 1.548 -8.148 3.142 1.00 95.56 98 ASN A O 1
ATOM 756 N N . GLU A 1 99 ? 1.559 -5.919 3.342 1.00 93.25 99 GLU A N 1
ATOM 757 C CA . GLU A 1 99 ? 0.105 -5.797 3.438 1.00 93.25 99 GLU A CA 1
ATOM 758 C C . GLU A 1 99 ? -0.588 -6.079 2.099 1.00 93.25 99 GLU A C 1
ATOM 760 O O . GLU A 1 99 ? -1.649 -6.702 2.089 1.00 93.25 99 GLU A O 1
ATOM 765 N N . MET A 1 100 ? 0.015 -5.692 0.970 1.00 91.25 100 MET A N 1
ATOM 766 C CA . MET A 1 100 ? -0.458 -6.081 -0.364 1.00 91.25 100 MET A CA 1
ATOM 767 C C . MET A 1 100 ? -0.453 -7.605 -0.530 1.00 91.25 100 MET A C 1
ATOM 769 O O . MET A 1 100 ? -1.466 -8.178 -0.925 1.00 91.25 100 MET A O 1
ATOM 773 N N . GLU A 1 101 ? 0.652 -8.268 -0.181 1.00 93.19 101 GLU A N 1
ATOM 774 C CA . GLU A 1 101 ? 0.767 -9.732 -0.230 1.00 93.19 101 GLU A CA 1
ATOM 775 C C . GLU A 1 101 ? -0.261 -10.410 0.686 1.00 93.19 101 GLU A C 1
ATOM 777 O O . GLU A 1 101 ? -0.982 -11.308 0.252 1.00 93.19 101 GLU A O 1
ATOM 782 N N . ARG A 1 102 ? -0.406 -9.936 1.932 1.00 90.69 102 ARG A N 1
ATOM 783 C CA . ARG A 1 102 ? -1.374 -10.476 2.901 1.00 90.69 102 ARG A CA 1
ATOM 784 C C . ARG A 1 102 ? -2.818 -10.381 2.400 1.00 90.69 102 ARG A C 1
ATOM 786 O O . ARG A 1 102 ? -3.618 -11.265 2.694 1.00 90.69 102 ARG A O 1
ATOM 793 N N . ARG A 1 103 ? -3.152 -9.321 1.656 1.00 87.12 103 ARG A N 1
ATOM 794 C CA . ARG A 1 103 ? -4.481 -9.107 1.057 1.00 87.12 103 ARG A CA 1
ATOM 795 C C . ARG A 1 103 ? -4.678 -9.813 -0.287 1.00 87.12 103 ARG A C 1
ATOM 797 O O . ARG A 1 103 ? -5.737 -9.655 -0.887 1.00 87.12 103 ARG A O 1
ATOM 804 N N . GLY A 1 104 ? -3.699 -10.595 -0.743 1.00 88.06 104 GLY A N 1
ATOM 805 C CA . GLY A 1 104 ? -3.821 -11.425 -1.939 1.00 88.06 104 GLY A CA 1
ATOM 806 C C . GLY A 1 104 ? -3.496 -10.707 -3.246 1.00 88.06 104 GLY A C 1
ATOM 807 O O . GLY A 1 104 ? -3.996 -11.115 -4.290 1.00 88.06 104 GLY A O 1
ATOM 808 N N . ALA A 1 105 ? -2.676 -9.650 -3.218 1.00 88.44 105 ALA A N 1
ATOM 809 C CA . ALA A 1 105 ? -2.106 -9.116 -4.453 1.00 88.44 105 ALA A CA 1
ATOM 810 C C . ALA A 1 105 ? -1.327 -10.209 -5.207 1.00 88.44 105 ALA A C 1
ATOM 812 O O . ALA A 1 105 ? -0.707 -11.075 -4.584 1.00 88.44 105 ALA A O 1
ATOM 813 N N . ASP A 1 106 ? -1.344 -10.148 -6.542 1.00 90.31 106 ASP A N 1
ATOM 814 C CA . ASP A 1 106 ? -0.669 -11.134 -7.384 1.00 90.31 106 ASP A CA 1
ATOM 815 C C . ASP A 1 106 ? 0.814 -11.295 -6.982 1.00 90.31 106 ASP A C 1
ATOM 817 O O . ASP A 1 106 ? 1.529 -10.289 -6.874 1.00 90.31 106 ASP A O 1
ATOM 821 N N . PRO A 1 107 ? 1.310 -12.530 -6.769 1.00 92.69 107 PRO A N 1
ATOM 822 C CA . PRO A 1 107 ? 2.689 -12.758 -6.346 1.00 92.69 107 PRO A CA 1
ATOM 823 C C . PRO A 1 107 ? 3.742 -12.159 -7.285 1.00 92.69 107 PRO A C 1
ATOM 825 O O . PRO A 1 107 ? 4.785 -11.708 -6.812 1.00 92.69 107 PRO A O 1
ATOM 828 N N . ALA A 1 108 ? 3.490 -12.120 -8.597 1.00 91.50 108 ALA A N 1
ATOM 829 C CA . ALA A 1 108 ? 4.411 -11.520 -9.556 1.00 91.50 108 ALA A CA 1
ATOM 830 C C . ALA A 1 1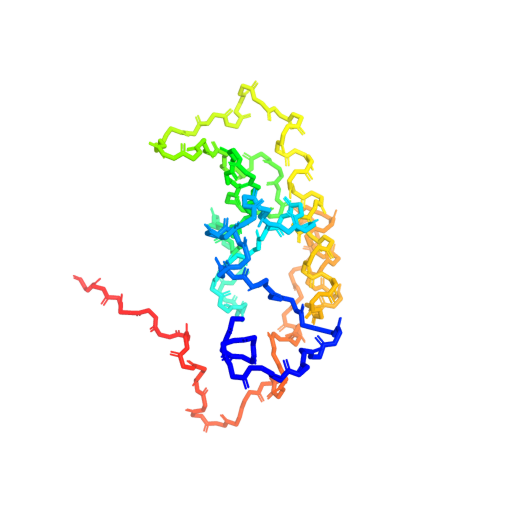08 ? 4.472 -9.997 -9.380 1.00 91.50 108 ALA A C 1
ATOM 832 O O . ALA A 1 108 ? 5.558 -9.417 -9.432 1.00 91.50 108 ALA A O 1
ATOM 833 N N . LEU A 1 109 ? 3.336 -9.353 -9.087 1.00 89.06 109 LEU A N 1
ATOM 834 C CA . LEU A 1 109 ? 3.287 -7.924 -8.770 1.00 89.06 109 LEU A CA 1
ATOM 835 C C . LEU A 1 109 ? 4.008 -7.622 -7.451 1.00 89.06 109 LEU A C 1
ATOM 837 O O . LEU A 1 109 ? 4.825 -6.705 -7.393 1.00 89.06 109 LEU A O 1
ATOM 841 N N . VAL A 1 110 ? 3.769 -8.418 -6.405 1.00 92.81 110 VAL A N 1
ATOM 842 C CA . VAL A 1 110 ? 4.477 -8.291 -5.119 1.00 92.81 110 VAL A CA 1
ATOM 843 C C . VAL A 1 110 ? 5.986 -8.442 -5.316 1.00 92.81 110 VAL A C 1
ATOM 845 O O . VAL A 1 110 ? 6.763 -7.651 -4.780 1.00 92.81 110 VAL A O 1
ATOM 848 N N . GLN A 1 111 ? 6.418 -9.425 -6.108 1.00 93.50 111 GLN A N 1
ATOM 849 C CA . GLN A 1 111 ? 7.834 -9.640 -6.388 1.00 93.50 111 GLN A CA 1
ATOM 850 C C . GLN A 1 111 ? 8.450 -8.475 -7.170 1.00 93.50 111 GLN A C 1
ATOM 852 O O . GLN A 1 111 ? 9.571 -8.070 -6.867 1.00 93.50 111 GLN A O 1
ATOM 857 N N . TRP A 1 112 ? 7.722 -7.906 -8.130 1.00 91.62 112 TRP A N 1
ATOM 858 C CA . TRP A 1 112 ? 8.163 -6.724 -8.867 1.00 91.62 112 TRP A CA 1
ATOM 859 C C . TRP A 1 112 ? 8.390 -5.520 -7.938 1.00 91.62 112 TRP A C 1
ATOM 861 O O . TRP A 1 112 ? 9.445 -4.889 -8.007 1.00 91.62 112 TRP A O 1
ATOM 871 N N . TYR A 1 113 ? 7.482 -5.271 -6.987 1.00 91.75 113 TYR A N 1
ATOM 872 C CA . TYR A 1 113 ? 7.678 -4.261 -5.937 1.00 91.75 113 TYR A CA 1
ATOM 873 C C . TYR A 1 113 ? 8.896 -4.555 -5.050 1.00 91.75 113 TYR A C 1
ATOM 875 O O . TYR A 1 113 ? 9.680 -3.654 -4.755 1.00 91.75 113 TYR A O 1
ATOM 883 N N . ARG A 1 114 ? 9.092 -5.815 -4.639 1.00 94.00 114 ARG A N 1
ATOM 884 C CA . ARG A 1 114 ? 10.256 -6.230 -3.830 1.00 94.00 114 ARG A CA 1
ATOM 885 C C . ARG A 1 114 ? 11.584 -6.033 -4.558 1.00 94.00 114 ARG A C 1
ATOM 887 O O . ARG A 1 114 ? 12.582 -5.725 -3.916 1.00 94.00 114 ARG A O 1
ATOM 894 N N . ASN A 1 115 ? 11.583 -6.175 -5.879 1.00 92.44 115 ASN A N 1
ATOM 895 C CA . ASN A 1 115 ? 12.733 -5.914 -6.742 1.00 92.44 115 ASN A CA 1
ATOM 896 C C . ASN A 1 115 ? 12.859 -4.432 -7.131 1.00 92.44 115 ASN A C 1
ATOM 898 O O . ASN A 1 115 ? 13.569 -4.121 -8.079 1.00 92.44 115 ASN A O 1
ATOM 902 N N . GLN A 1 116 ? 12.136 -3.525 -6.469 1.00 90.62 116 GLN A N 1
ATOM 903 C CA . GLN A 1 116 ? 12.137 -2.088 -6.764 1.00 90.62 116 GLN A CA 1
ATOM 904 C C . GLN A 1 116 ? 11.803 -1.747 -8.227 1.00 90.62 116 GLN A C 1
ATOM 906 O O . GLN A 1 116 ? 12.237 -0.732 -8.767 1.00 90.62 116 GLN A O 1
ATOM 911 N N . GLY A 1 117 ? 11.034 -2.608 -8.894 1.00 87.25 117 GLY A N 1
ATOM 912 C CA . GLY A 1 117 ? 10.701 -2.464 -10.306 1.00 87.25 117 GLY A CA 1
ATOM 913 C C . GLY A 1 117 ? 11.881 -2.640 -11.270 1.00 87.25 117 GLY A C 1
ATOM 914 O O . GLY A 1 117 ? 11.785 -2.213 -12.416 1.00 87.25 117 GLY A O 1
ATOM 915 N N . GLU A 1 118 ? 12.990 -3.249 -10.834 1.00 86.81 118 GLU A N 1
ATOM 916 C CA . GLU A 1 118 ? 14.168 -3.511 -11.680 1.00 86.81 118 GLU A CA 1
ATOM 917 C C . GLU A 1 118 ? 13.985 -4.700 -12.636 1.00 86.81 118 GLU A C 1
ATOM 919 O O . GLU A 1 118 ? 14.742 -4.852 -13.595 1.00 86.81 118 GLU A O 1
ATOM 924 N N . THR A 1 119 ? 12.985 -5.551 -12.393 1.00 85.88 119 THR A N 1
ATOM 925 C CA . THR A 1 119 ? 12.595 -6.622 -13.318 1.00 85.88 119 THR A CA 1
ATOM 926 C C . THR A 1 119 ? 11.494 -6.163 -14.268 1.00 85.88 119 THR A C 1
ATOM 928 O O . THR A 1 119 ? 10.813 -5.168 -14.020 1.00 85.88 119 THR A O 1
ATOM 931 N N . GLU A 1 120 ? 11.286 -6.929 -15.340 1.00 86.31 120 GLU A N 1
ATOM 932 C CA . GLU A 1 120 ? 10.149 -6.737 -16.242 1.00 86.31 120 GLU A CA 1
ATOM 933 C C . GLU A 1 120 ? 8.828 -6.694 -15.456 1.00 86.31 120 GLU A C 1
ATOM 935 O O . GLU A 1 120 ? 8.637 -7.441 -14.486 1.00 86.31 120 GLU A O 1
ATOM 940 N N . PHE A 1 121 ? 7.943 -5.777 -15.849 1.00 87.19 121 PHE A N 1
ATOM 941 C CA . PHE A 1 121 ? 6.626 -5.649 -15.240 1.00 87.19 121 PHE A CA 1
ATOM 942 C C . PHE A 1 121 ? 5.784 -6.894 -15.572 1.00 87.19 121 PHE A C 1
ATOM 944 O O . PHE A 1 121 ? 5.776 -7.339 -16.721 1.00 87.19 121 PHE A O 1
ATOM 951 N N . PRO A 1 122 ? 5.056 -7.480 -14.608 1.00 85.81 122 PRO A N 1
ATOM 952 C CA . PRO A 1 122 ? 4.284 -8.692 -14.855 1.00 85.81 122 PRO A CA 1
ATOM 953 C C . PRO A 1 122 ? 2.997 -8.382 -15.638 1.00 85.81 122 PRO A C 1
ATOM 955 O O . PRO A 1 122 ? 1.931 -8.176 -15.058 1.00 85.81 122 PRO A O 1
ATOM 958 N N . GLY A 1 123 ? 3.079 -8.381 -16.972 1.00 78.62 123 GLY A N 1
ATOM 959 C CA . GLY A 1 123 ? 1.952 -8.071 -17.870 1.00 78.62 123 GLY A CA 1
ATOM 960 C C . GLY A 1 123 ? 0.748 -9.028 -17.782 1.00 78.62 123 GLY A C 1
ATOM 961 O O . GLY A 1 123 ? -0.360 -8.666 -18.196 1.00 78.62 123 GLY A O 1
ATOM 962 N N . ASP A 1 124 ? 0.958 -10.214 -17.203 1.00 79.06 124 ASP A N 1
ATOM 963 C CA . ASP A 1 124 ? -0.054 -11.256 -16.980 1.00 79.06 124 ASP A CA 1
ATOM 964 C C . ASP A 1 124 ? -0.514 -11.357 -15.511 1.00 79.06 124 ASP A C 1
ATOM 966 O O . ASP A 1 124 ? -1.190 -12.318 -15.143 1.00 79.06 124 ASP A O 1
ATOM 970 N N . ALA A 1 125 ? -0.163 -10.387 -14.656 1.00 82.25 125 ALA A N 1
ATOM 971 C CA . ALA A 1 125 ? -0.599 -10.379 -13.261 1.00 82.25 125 ALA A CA 1
ATOM 972 C C . ALA 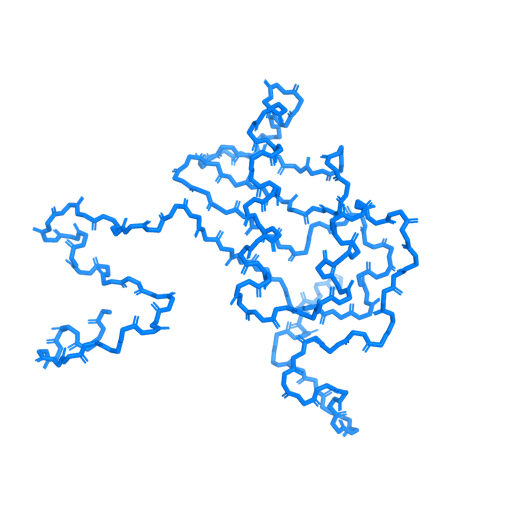A 1 125 ? -2.134 -10.385 -13.143 1.00 82.25 125 ALA A C 1
ATOM 974 O O . ALA A 1 125 ? -2.848 -9.642 -13.827 1.00 82.25 125 ALA A O 1
ATOM 975 N N . CYS A 1 126 ? -2.652 -11.203 -12.230 1.00 81.31 126 CYS A N 1
ATOM 976 C CA . CYS A 1 126 ? -4.067 -11.242 -11.902 1.00 81.31 126 CYS A CA 1
ATOM 977 C C . CYS A 1 126 ? -4.413 -10.088 -10.954 1.00 81.31 126 CYS A C 1
ATOM 979 O O . CYS A 1 126 ? -4.193 -10.151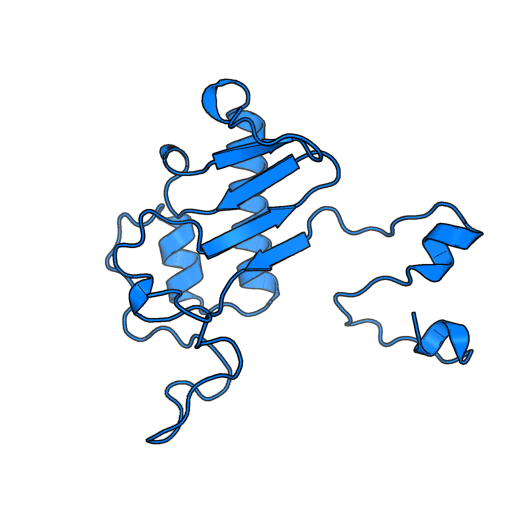 -9.747 1.00 81.31 126 CYS A O 1
ATOM 981 N N . PHE A 1 127 ? -4.960 -9.001 -11.494 1.00 74.19 127 PHE A N 1
ATOM 982 C CA . PHE A 1 127 ? -5.227 -7.804 -10.690 1.00 74.19 127 PHE A CA 1
ATOM 983 C C . PHE A 1 127 ? -6.464 -7.905 -9.778 1.00 74.19 127 PHE A C 1
ATOM 985 O O . PHE A 1 127 ? -6.625 -7.071 -8.888 1.00 74.19 127 PHE A O 1
ATOM 992 N N . TRP A 1 128 ? -7.356 -8.872 -10.020 1.00 73.62 128 TRP A N 1
ATOM 993 C CA . TRP A 1 128 ? -8.576 -9.129 -9.241 1.00 73.62 128 TRP A CA 1
ATOM 994 C C . TRP A 1 128 ? -9.202 -10.484 -9.616 1.00 73.62 128 TRP A C 1
ATOM 996 O O . TRP A 1 128 ? -8.934 -11.023 -10.692 1.00 73.62 128 TRP A O 1
ATOM 1006 N N . ASP A 1 129 ? -10.085 -11.006 -8.759 1.00 70.75 129 ASP A N 1
ATOM 1007 C CA . ASP A 1 129 ? -10.771 -12.293 -8.950 1.00 70.75 129 ASP A CA 1
ATOM 1008 C C . ASP A 1 129 ? -11.660 -12.324 -10.203 1.00 70.75 129 ASP A C 1
ATOM 1010 O O . ASP A 1 129 ? -12.810 -11.880 -10.189 1.00 70.75 129 ASP A O 1
ATOM 1014 N N . GLY A 1 130 ? -11.129 -12.892 -11.287 1.00 72.31 130 GLY A N 1
ATOM 1015 C CA . GLY A 1 130 ? -11.791 -12.971 -12.591 1.00 72.31 130 GLY A CA 1
ATOM 1016 C C . GLY A 1 130 ? -11.124 -12.144 -13.692 1.00 72.31 130 GLY A C 1
ATOM 1017 O O . GLY A 1 130 ? -11.719 -11.985 -14.756 1.00 72.31 130 GLY A O 1
ATOM 1018 N N . TYR A 1 131 ? -9.912 -11.628 -13.463 1.00 75.00 131 TYR A N 1
ATOM 1019 C CA . TYR A 1 131 ? -9.098 -11.001 -14.502 1.00 75.00 131 TYR A CA 1
ATOM 1020 C C . TYR A 1 131 ? -8.537 -12.036 -15.514 1.00 75.00 131 TYR A C 1
ATOM 1022 O O . TYR A 1 131 ? -8.084 -13.101 -15.095 1.00 75.00 131 TYR A O 1
ATOM 1030 N N . PRO A 1 132 ? -8.506 -11.733 -16.831 1.00 75.88 132 PRO A N 1
ATOM 1031 C CA . PRO A 1 132 ? -9.160 -10.595 -17.466 1.00 75.88 132 PRO A CA 1
ATOM 1032 C C . PRO A 1 132 ? -10.681 -10.770 -17.450 1.00 75.88 132 PRO A C 1
ATOM 1034 O O . PRO A 1 132 ? -11.204 -11.855 -17.697 1.00 75.88 132 PRO A O 1
ATOM 1037 N N . GLY A 1 133 ? -11.396 -9.673 -17.200 1.00 76.12 133 GLY A N 1
ATOM 1038 C CA . GLY A 1 133 ? -12.854 -9.688 -17.252 1.00 76.12 133 GLY A CA 1
ATOM 1039 C C . GLY A 1 133 ? -13.379 -9.985 -18.662 1.00 76.12 133 GLY A C 1
ATOM 1040 O O . GLY A 1 133 ? -12.647 -9.835 -19.645 1.00 76.12 133 GLY A O 1
ATOM 1041 N N . PRO A 1 134 ? -14.655 -10.389 -18.796 1.00 81.81 134 PRO A N 1
ATOM 1042 C CA . PRO A 1 134 ? -15.258 -10.640 -20.101 1.00 81.81 134 PRO A CA 1
ATOM 1043 C C . PRO A 1 134 ? -15.256 -9.374 -20.970 1.00 81.81 134 PRO A C 1
ATOM 1045 O O . PRO A 1 134 ? -15.157 -8.255 -20.468 1.00 81.81 134 PRO A O 1
ATOM 1048 N N . ALA A 1 135 ? -15.398 -9.532 -22.288 1.00 79.62 135 ALA A N 1
ATOM 1049 C CA . ALA A 1 135 ? -15.421 -8.399 -23.213 1.00 79.62 135 ALA A CA 1
ATOM 1050 C C . ALA A 1 135 ? -16.446 -7.329 -22.779 1.00 79.62 135 ALA A C 1
ATOM 1052 O O . ALA A 1 135 ? -17.621 -7.629 -22.569 1.00 79.62 135 ALA A O 1
ATOM 1053 N N . GLY A 1 136 ? -15.992 -6.078 -22.641 1.00 74.44 136 GLY A N 1
ATOM 1054 C CA . GLY A 1 136 ? -16.813 -4.951 -22.181 1.00 74.44 136 GLY A CA 1
ATOM 1055 C C . GLY A 1 136 ? -16.902 -4.782 -20.659 1.00 74.44 136 GLY A C 1
ATOM 1056 O O . GLY A 1 136 ? -17.468 -3.789 -20.202 1.00 74.44 136 GLY A O 1
ATOM 1057 N N . PHE A 1 137 ? -16.330 -5.696 -19.870 1.00 77.19 137 PHE A N 1
ATOM 1058 C CA . PHE A 1 137 ? -16.204 -5.524 -18.428 1.00 77.19 137 PHE A CA 1
ATOM 1059 C C . PHE A 1 137 ? -15.158 -4.457 -18.101 1.00 77.19 137 PHE A C 1
ATOM 1061 O O . PHE A 1 137 ? -14.016 -4.515 -18.553 1.00 77.19 137 PHE A O 1
ATOM 1068 N N . ALA A 1 138 ? -15.554 -3.509 -17.263 1.00 67.06 138 ALA A N 1
ATOM 1069 C CA . ALA A 1 138 ? -14.672 -2.555 -16.619 1.00 67.06 138 ALA A CA 1
ATOM 1070 C C . ALA A 1 138 ? -15.031 -2.554 -15.136 1.00 67.06 138 ALA A C 1
ATOM 1072 O O . ALA A 1 138 ? -16.214 -2.530 -14.784 1.00 67.06 138 ALA A O 1
ATOM 1073 N N . ALA A 1 139 ? -14.028 -2.614 -14.265 1.00 67.31 139 ALA A N 1
ATOM 1074 C CA . ALA A 1 139 ? -14.294 -2.564 -12.841 1.00 67.31 139 ALA A CA 1
ATOM 1075 C C . ALA A 1 139 ? -14.883 -1.200 -12.464 1.00 67.31 139 ALA A C 1
ATOM 1077 O O . ALA A 1 139 ? -14.538 -0.173 -13.043 1.00 67.31 139 ALA A O 1
ATOM 1078 N N . TYR A 1 140 ? -15.771 -1.179 -11.472 1.00 59.72 140 TYR A N 1
ATOM 1079 C CA . TYR A 1 140 ? -16.499 0.034 -11.091 1.00 59.72 140 TYR A CA 1
ATOM 1080 C C . TYR A 1 140 ? -15.568 1.216 -10.747 1.00 59.72 140 TYR A C 1
ATOM 1082 O O . TYR A 1 140 ? -15.902 2.365 -11.020 1.00 59.72 140 TYR A O 1
ATOM 1090 N N . PHE A 1 141 ? -14.365 0.933 -10.232 1.00 57.78 141 PHE A N 1
ATOM 1091 C CA . PHE A 1 141 ? -13.336 1.928 -9.907 1.00 57.78 141 PHE A CA 1
ATOM 1092 C C . PHE A 1 141 ? -12.236 2.085 -10.972 1.00 57.78 141 PHE A C 1
ATOM 1094 O O . PHE A 1 141 ? -11.241 2.758 -10.720 1.00 57.78 141 PHE A O 1
ATOM 1101 N N . SER A 1 142 ? -12.392 1.506 -12.169 1.00 56.12 142 SER A N 1
ATOM 1102 C CA . SER A 1 142 ? -11.419 1.665 -13.262 1.00 56.12 142 SER A CA 1
ATOM 1103 C C . SER A 1 142 ? -11.628 2.946 -14.080 1.00 56.12 142 SER A C 1
ATOM 1105 O O . SER A 1 142 ? -10.809 3.277 -14.932 1.00 56.12 142 SER A O 1
ATOM 1107 N N . ARG A 1 143 ? -12.730 3.677 -13.857 1.00 47.84 143 ARG A N 1
ATOM 1108 C CA . ARG A 1 143 ? -12.978 5.002 -14.442 1.00 47.84 143 ARG A CA 1
ATOM 1109 C C . ARG A 1 143 ? -12.952 6.054 -13.341 1.00 47.84 143 ARG A C 1
ATOM 1111 O O . ARG A 1 143 ? -13.966 6.314 -12.703 1.00 47.84 143 ARG A O 1
ATOM 1118 N N . LEU A 1 144 ? -11.801 6.686 -13.142 1.00 47.12 144 LEU A N 1
ATOM 1119 C CA . LEU A 1 144 ? -11.785 8.024 -12.554 1.00 47.12 144 LEU A CA 1
ATOM 1120 C C . LEU A 1 144 ? -12.449 8.970 -13.561 1.00 47.12 144 LEU A C 1
ATOM 1122 O O . LEU A 1 144 ? -12.183 8.858 -14.761 1.00 47.12 144 LEU A O 1
ATOM 1126 N N . HIS A 1 145 ? -13.316 9.877 -13.100 1.00 40.53 145 HIS A N 1
ATOM 1127 C CA . HIS A 1 145 ? -13.678 11.039 -13.911 1.00 40.53 145 HIS A CA 1
ATOM 1128 C C . HIS A 1 145 ? -12.364 11.717 -14.311 1.00 40.53 145 HIS A C 1
ATOM 1130 O O . HIS A 1 145 ? -11.634 12.218 -13.460 1.00 40.53 145 HIS A O 1
ATOM 1136 N N . ARG A 1 146 ? -12.014 11.626 -15.594 1.00 40.81 146 ARG A N 1
ATOM 1137 C CA . ARG A 1 146 ? -10.988 12.476 -16.180 1.00 40.81 146 ARG A CA 1
ATOM 1138 C C . ARG A 1 146 ? -11.699 13.795 -16.443 1.00 40.81 146 ARG A C 1
ATOM 1140 O O . ARG A 1 146 ? -12.614 13.811 -17.263 1.00 40.81 146 ARG A O 1
ATOM 1147 N N . ASP A 1 147 ? -11.345 14.833 -15.697 1.00 41.91 147 ASP A N 1
ATOM 1148 C CA . ASP A 1 147 ? -11.639 16.189 -16.145 1.00 41.91 147 ASP A CA 1
ATOM 1149 C C . ASP A 1 147 ? -10.813 16.395 -17.424 1.00 41.91 147 ASP A C 1
ATOM 1151 O O . ASP A 1 147 ? -9.597 16.179 -17.419 1.00 41.91 147 ASP A O 1
ATOM 1155 N N . GLU A 1 148 ? -11.509 16.659 -18.531 1.00 40.47 148 GLU A N 1
ATOM 1156 C CA . GLU A 1 148 ? -10.907 17.114 -19.791 1.00 40.47 148 GLU A CA 1
ATOM 1157 C C . GLU A 1 148 ? -10.241 18.485 -19.622 1.00 40.47 148 GLU A C 1
ATOM 1159 O O . GLU A 1 148 ? -10.799 19.336 -18.887 1.00 40.47 148 GLU A O 1
#

Secondary structure (DSSP, 8-state):
-HHHHTTPPPPTT-S---HHHHHHH----S---EEEEPPP-GGGTT--S-SEEEE-SSEEEEE-SSGGG-EEEETT-----GGG-HHHHHHHHHHHHHHHHHTT--HHHHHHHHTTT-SPP-TT---STTPSPPTT---TTS------

Nearest PDB structures (foldseek):
  3ed4-assembly1_A  TM=6.383E-01  e=5.831E-02  Escherichia coli